Protein AF-A0A925ZAY4-F1 (afdb_monomer_lite)

Secondary structure (DSSP, 8-state):
--GGGTTTTSPPPEEEEE--SHHHHHHHHHHHHTT-EEEEE-SSBSS--HHHHGGG--PPPTT--S--HHHH---BTTGGGGG--

Sequence (85 aa):
MSDADAFDNEPARHVCVIGSGPAGMVLALELARLGSRVTLIESGVREPSDTAQRLSDAPFGADGTHAPMADAVQRRWGGTSHLWG

pLDDT: mean 87.11, std 15.33, range [41.91, 98.25]

Foldseek 3Di:
DDPPVVPPDDPAAEEEQEAQAPVSVVVQVVSVVVRHNYDYDAQAEADADPVSQCVQDDDDDPPPPDDGSVQVWGRHHNINVVVVD

Radius of gyration: 18.21 Å; chains: 1; bounding box: 39×24×58 Å

Structure (mmCIF, N/CA/C/O backbone):
data_AF-A0A925ZAY4-F1
#
_entry.id   AF-A0A925ZAY4-F1
#
loop_
_atom_site.group_PDB
_atom_site.id
_atom_site.type_symbol
_atom_site.label_atom_id
_atom_site.label_alt_id
_atom_site.label_comp_id
_atom_site.label_asym_id
_atom_site.label_entity_id
_atom_site.label_seq_id
_atom_site.pdbx_PDB_ins_code
_atom_site.Cartn_x
_atom_site.Cartn_y
_atom_site.Cartn_z
_atom_site.occupancy
_atom_site.B_iso_or_equiv
_atom_site.auth_seq_id
_atom_site.auth_comp_id
_atom_site.auth_asym_id
_atom_site.auth_atom_id
_atom_site.pdbx_PDB_model_num
ATOM 1 N N . MET A 1 1 ? -11.641 7.985 41.273 1.00 41.91 1 MET A N 1
ATOM 2 C CA . MET A 1 1 ? -11.904 7.627 39.867 1.00 41.91 1 MET A CA 1
ATOM 3 C C . MET A 1 1 ? -10.597 7.797 39.124 1.00 4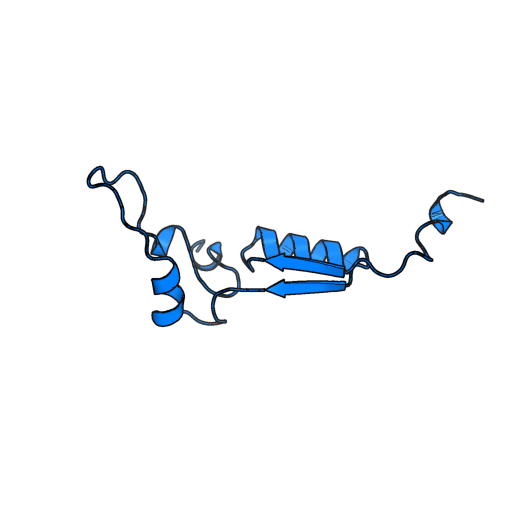1.91 1 MET A C 1
ATOM 5 O O . MET A 1 1 ? -10.039 8.881 39.216 1.00 41.91 1 MET A O 1
ATOM 9 N N . SER A 1 2 ? -10.053 6.736 38.532 1.00 45.22 2 SER A N 1
ATOM 10 C CA . SER A 1 2 ? -8.811 6.800 37.749 1.00 45.22 2 SER A CA 1
ATOM 11 C C . SER A 1 2 ? -9.097 7.272 36.325 1.00 45.22 2 SER A C 1
ATOM 13 O O . SER A 1 2 ? -10.153 6.950 35.793 1.00 45.22 2 SER A O 1
ATOM 15 N N . ASP A 1 3 ? -8.129 7.930 35.684 1.00 48.97 3 ASP A N 1
ATOM 16 C CA . ASP A 1 3 ? -8.157 8.385 34.277 1.00 48.97 3 ASP A CA 1
ATOM 17 C C . ASP A 1 3 ? -8.438 7.281 33.228 1.00 48.97 3 ASP A C 1
ATOM 19 O O . ASP A 1 3 ? -8.542 7.562 32.036 1.00 48.97 3 ASP A O 1
ATOM 23 N N . ALA A 1 4 ? -8.573 6.022 33.654 1.00 53.72 4 ALA A N 1
ATOM 24 C CA . ALA A 1 4 ? -8.888 4.873 32.811 1.00 53.72 4 ALA A CA 1
ATOM 25 C C . ALA A 1 4 ? -10.299 4.922 32.189 1.00 53.72 4 ALA A C 1
ATOM 27 O O . ALA A 1 4 ? -10.512 4.297 31.156 1.00 53.72 4 ALA A O 1
ATOM 28 N N . ASP A 1 5 ? -11.226 5.700 32.759 1.00 48.03 5 ASP A N 1
ATOM 29 C CA . ASP A 1 5 ? -12.629 5.740 32.314 1.00 48.03 5 ASP A CA 1
ATOM 30 C C . ASP A 1 5 ? -12.902 6.841 31.261 1.00 48.03 5 ASP A C 1
ATOM 32 O O . ASP A 1 5 ? -14.003 6.945 30.724 1.00 48.03 5 ASP A O 1
ATOM 36 N N . ALA A 1 6 ? -11.915 7.696 30.951 1.00 50.16 6 ALA A N 1
ATOM 37 C CA . ALA A 1 6 ? -12.108 8.889 30.115 1.00 50.16 6 ALA A CA 1
ATOM 38 C C . ALA A 1 6 ? -12.060 8.628 28.595 1.00 50.16 6 ALA A C 1
ATOM 40 O O . ALA A 1 6 ? -12.352 9.531 27.811 1.00 50.16 6 ALA A O 1
ATOM 41 N N . PHE A 1 7 ? -11.710 7.413 28.163 1.00 53.59 7 PHE A N 1
ATOM 42 C CA . PHE A 1 7 ? -11.618 7.056 26.740 1.00 53.59 7 PHE A CA 1
ATOM 43 C C . PHE A 1 7 ? -12.851 6.319 26.201 1.00 53.59 7 PHE A C 1
ATOM 45 O O . PHE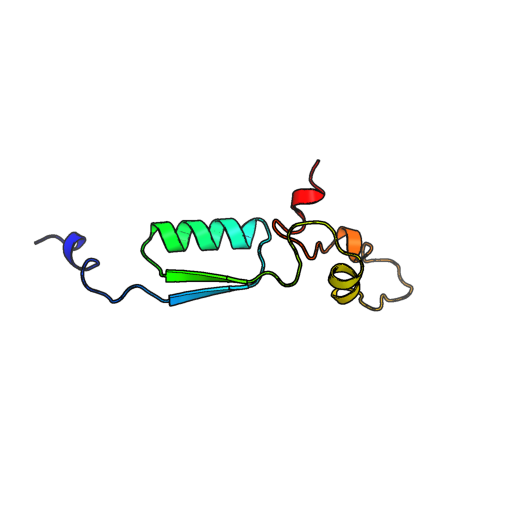 A 1 7 ? -12.976 6.162 24.989 1.00 53.59 7 PHE A O 1
ATOM 52 N N . ASP A 1 8 ? -13.780 5.917 27.070 1.00 55.78 8 ASP A N 1
ATOM 53 C CA . ASP A 1 8 ? -14.889 5.020 26.716 1.00 55.78 8 ASP A CA 1
ATOM 54 C C . ASP A 1 8 ? -16.089 5.717 26.044 1.00 55.78 8 ASP A C 1
ATOM 56 O O . ASP A 1 8 ? -17.076 5.060 25.717 1.00 55.78 8 ASP A O 1
ATOM 60 N N . ASN A 1 9 ? -16.034 7.036 25.812 1.00 54.50 9 ASN A N 1
ATOM 61 C CA . ASN A 1 9 ? -17.190 7.796 25.310 1.00 54.50 9 ASN A CA 1
ATOM 62 C C . ASN A 1 9 ? -16.886 8.819 24.199 1.00 54.50 9 ASN A C 1
ATOM 64 O O . ASN A 1 9 ? -17.734 9.652 23.878 1.00 54.50 9 ASN A O 1
ATOM 68 N N . GLU A 1 10 ? -15.699 8.767 23.591 1.00 62.59 10 GLU A N 1
ATOM 69 C CA . GLU A 1 10 ? -15.414 9.539 22.375 1.00 62.59 10 GLU A CA 1
ATOM 70 C C . GLU A 1 10 ? -15.912 8.766 21.142 1.00 62.59 10 GLU A C 1
ATOM 72 O O . GLU A 1 10 ? -15.659 7.561 21.031 1.00 62.59 10 GLU A O 1
ATOM 77 N N . PRO A 1 11 ? -16.613 9.411 20.188 1.00 66.06 11 PRO A N 1
ATOM 78 C CA . PRO A 1 11 ? -17.016 8.748 18.956 1.00 66.06 11 PRO A CA 1
ATOM 79 C C . PRO A 1 11 ? -15.788 8.153 18.254 1.00 66.06 11 PRO A C 1
ATOM 81 O O . PRO A 1 11 ? -14.749 8.807 18.135 1.00 66.06 11 PRO A O 1
ATOM 84 N N . ALA A 1 12 ? -15.917 6.907 17.783 1.00 73.50 12 ALA A N 1
ATOM 85 C CA . ALA A 1 12 ? -14.831 6.187 17.122 1.00 73.50 12 ALA A CA 1
ATOM 86 C C . ALA A 1 12 ? -14.175 7.068 16.048 1.00 73.50 12 ALA A C 1
ATOM 88 O O . ALA A 1 12 ? -14.832 7.523 15.106 1.00 73.50 12 ALA A O 1
ATOM 89 N N . ARG A 1 13 ? -12.867 7.318 16.179 1.00 86.44 13 ARG A N 1
ATOM 90 C CA . ARG A 1 13 ? -12.139 8.166 15.228 1.00 86.44 13 ARG A CA 1
ATOM 91 C C . ARG A 1 13 ? -12.164 7.508 13.853 1.00 86.44 13 ARG A C 1
ATOM 93 O O . ARG A 1 13 ? -11.777 6.352 13.703 1.00 86.44 13 ARG A O 1
ATOM 100 N N . HIS A 1 14 ? -12.612 8.245 12.843 1.00 95.69 14 HIS A N 1
ATOM 101 C CA . HIS A 1 14 ? -12.563 7.791 11.459 1.00 95.69 14 HIS A CA 1
ATOM 102 C C . HIS A 1 14 ? -11.188 8.108 10.873 1.00 95.69 14 HIS A C 1
ATOM 104 O O . HIS A 1 14 ? -10.796 9.273 10.828 1.00 95.69 14 HIS A O 1
ATOM 110 N N . VAL A 1 15 ? -10.462 7.089 10.413 1.00 97.25 15 VAL A N 1
ATOM 111 C CA . VAL A 1 15 ? -9.127 7.262 9.822 1.00 97.25 15 VAL A CA 1
ATOM 112 C C . VAL A 1 15 ? -9.082 6.648 8.429 1.00 97.25 15 VAL A C 1
ATOM 114 O O . VAL A 1 15 ? -9.512 5.517 8.226 1.00 97.25 15 VAL A O 1
ATOM 117 N N . CYS A 1 16 ? -8.539 7.388 7.464 1.00 98.00 16 CYS A N 1
ATOM 118 C CA . CYS A 1 16 ? -8.234 6.872 6.134 1.00 98.00 16 CYS A CA 1
ATOM 119 C C . CYS A 1 16 ? -6.726 6.647 6.012 1.00 98.00 16 CYS A C 1
ATOM 121 O O . CYS A 1 16 ? -5.951 7.592 6.137 1.00 98.00 16 CYS A O 1
ATOM 123 N N . VAL A 1 17 ? -6.317 5.410 5.742 1.00 98.25 17 VAL A N 1
ATOM 124 C CA . VAL A 1 17 ? -4.927 5.048 5.447 1.00 98.25 17 VAL A CA 1
ATOM 125 C C . VAL A 1 17 ? -4.805 4.827 3.942 1.00 98.25 17 VAL A C 1
ATOM 127 O O . VAL A 1 17 ? -5.562 4.049 3.362 1.00 98.25 17 VAL A O 1
ATOM 130 N N . ILE A 1 18 ? -3.870 5.529 3.303 1.00 98.06 18 ILE A N 1
ATOM 131 C CA . ILE A 1 18 ? -3.617 5.430 1.861 1.00 98.06 18 ILE A CA 1
ATOM 132 C C . ILE A 1 18 ? -2.312 4.659 1.653 1.00 98.06 18 ILE A C 1
ATOM 134 O O . ILE A 1 18 ? -1.256 5.087 2.112 1.00 98.06 18 ILE A O 1
ATOM 138 N N . GLY A 1 19 ? -2.404 3.537 0.942 1.00 97.56 19 GLY A N 1
ATOM 139 C CA . GLY A 1 19 ? -1.317 2.597 0.691 1.00 97.56 19 GLY A CA 1
ATOM 140 C C . GLY A 1 19 ? -1.418 1.357 1.577 1.00 97.56 19 GLY A C 1
ATOM 141 O O . GLY A 1 19 ? -1.369 1.447 2.802 1.00 97.56 19 GLY A O 1
ATOM 142 N N . SER A 1 20 ? -1.509 0.183 0.951 1.00 97.56 20 SER A N 1
ATOM 143 C CA . SER A 1 20 ? -1.579 -1.123 1.627 1.00 97.56 20 SER A CA 1
ATOM 144 C C . SER A 1 20 ? -0.232 -1.848 1.690 1.00 97.56 20 SER A C 1
ATOM 146 O O . SER A 1 20 ? -0.178 -3.067 1.837 1.00 97.56 20 SER A O 1
ATOM 148 N N . GLY A 1 21 ? 0.870 -1.100 1.585 1.00 97.12 21 GLY A N 1
ATOM 149 C CA . GLY A 1 21 ? 2.201 -1.619 1.881 1.00 97.12 21 GLY A CA 1
ATOM 150 C C . GLY A 1 21 ? 2.355 -2.010 3.360 1.00 97.12 21 GLY A C 1
ATOM 151 O O . GLY A 1 21 ? 1.462 -1.747 4.172 1.00 97.12 21 GLY A O 1
ATOM 152 N N . PRO A 1 22 ? 3.510 -2.569 3.754 1.00 97.19 22 PRO A N 1
ATOM 153 C CA . PRO A 1 22 ? 3.702 -3.146 5.088 1.00 97.19 22 PRO A CA 1
ATOM 154 C C . PRO A 1 22 ? 3.425 -2.157 6.222 1.00 97.19 22 PRO A C 1
ATOM 156 O O . PRO A 1 22 ? 2.688 -2.469 7.153 1.00 97.19 22 PRO A O 1
ATOM 159 N N . ALA A 1 23 ? 3.928 -0.926 6.099 1.00 97.62 23 ALA A N 1
ATOM 160 C CA . ALA A 1 23 ? 3.677 0.129 7.078 1.00 97.62 23 ALA A CA 1
ATOM 161 C C . ALA A 1 23 ? 2.193 0.534 7.148 1.00 97.62 23 ALA A C 1
ATOM 163 O O . ALA A 1 23 ? 1.648 0.687 8.238 1.00 97.62 23 ALA A O 1
ATOM 164 N N . GLY A 1 24 ? 1.527 0.679 5.997 1.00 98.19 24 GLY A N 1
ATOM 165 C CA . GLY A 1 24 ? 0.125 1.096 5.932 1.00 98.19 24 GLY A CA 1
ATOM 166 C C . GLY A 1 24 ? -0.824 0.050 6.513 1.00 98.19 24 GLY A C 1
ATOM 167 O O . GLY A 1 24 ? -1.724 0.391 7.278 1.00 98.19 24 GLY A O 1
ATOM 168 N N . MET A 1 25 ? -0.583 -1.232 6.230 1.00 97.56 25 MET A N 1
ATOM 169 C CA . MET A 1 25 ? -1.360 -2.324 6.817 1.00 97.56 25 MET A CA 1
ATOM 170 C C . MET A 1 25 ? -1.176 -2.419 8.332 1.00 97.56 25 MET A C 1
ATOM 172 O O . MET A 1 25 ? -2.172 -2.525 9.044 1.00 97.56 25 MET A O 1
ATOM 176 N N . VAL A 1 26 ? 0.065 -2.349 8.830 1.00 98.19 26 VAL A N 1
ATOM 177 C CA . VAL A 1 26 ? 0.331 -2.361 10.278 1.00 98.19 26 VAL A CA 1
ATOM 178 C C . VAL A 1 26 ? -0.369 -1.183 10.951 1.00 98.19 26 VAL A C 1
ATOM 180 O O . VAL A 1 26 ? -1.119 -1.385 11.900 1.00 98.19 26 VAL A O 1
ATOM 183 N N . LEU A 1 27 ? -0.220 0.032 10.416 1.00 98.25 27 LEU A N 1
ATOM 184 C CA . LEU A 1 27 ? -0.881 1.217 10.962 1.00 98.25 27 LEU A CA 1
ATOM 185 C C . LEU A 1 27 ? -2.410 1.071 10.976 1.00 98.25 27 LEU A C 1
ATOM 187 O O . LEU A 1 27 ? -3.046 1.372 11.983 1.00 98.25 27 LEU A O 1
ATOM 191 N N . ALA A 1 28 ? -3.004 0.601 9.876 1.00 98.25 28 ALA A N 1
ATOM 192 C CA . ALA A 1 28 ? -4.447 0.419 9.778 1.00 98.25 28 ALA A CA 1
ATOM 193 C C . ALA A 1 28 ? -4.973 -0.599 10.802 1.00 98.25 28 ALA A C 1
ATOM 195 O O . ALA A 1 28 ? -6.004 -0.359 11.432 1.00 98.25 28 ALA A O 1
ATOM 196 N N . LEU A 1 29 ? -4.255 -1.710 10.990 1.00 98.06 29 LEU A N 1
ATOM 197 C CA . LEU A 1 29 ? -4.608 -2.738 11.967 1.00 98.06 29 LEU A CA 1
ATOM 198 C C . LEU A 1 29 ? -4.480 -2.221 13.401 1.00 98.06 29 LEU A C 1
ATOM 200 O O . LEU A 1 29 ? -5.406 -2.407 14.187 1.00 98.06 29 LEU A O 1
ATOM 204 N N . GLU A 1 30 ? -3.389 -1.534 13.740 1.00 98.00 30 GLU A N 1
ATOM 205 C CA . GLU A 1 30 ? -3.192 -1.001 15.093 1.00 98.00 30 GLU A CA 1
ATOM 206 C C . GLU A 1 30 ? -4.215 0.088 15.437 1.00 98.00 30 GLU A C 1
ATOM 208 O O . GLU A 1 30 ? -4.807 0.064 16.514 1.00 98.00 30 GLU A O 1
ATOM 213 N N . LEU A 1 31 ? -4.529 0.991 14.504 1.00 96.38 31 LEU A N 1
ATOM 214 C CA . LEU A 1 31 ? -5.586 1.988 14.707 1.00 96.38 31 LEU A CA 1
ATOM 215 C C . LEU A 1 31 ? -6.962 1.342 14.908 1.00 96.38 31 LEU A C 1
ATOM 217 O O . LEU A 1 31 ? -7.730 1.792 15.761 1.00 96.38 31 LEU A O 1
ATOM 221 N N . ALA A 1 32 ? -7.269 0.277 14.161 1.00 96.12 32 ALA A N 1
ATOM 222 C CA . ALA A 1 32 ? -8.504 -0.478 14.344 1.00 96.12 32 ALA A CA 1
ATOM 223 C C . ALA A 1 32 ? -8.549 -1.183 15.713 1.00 96.12 32 ALA A C 1
ATOM 225 O O . ALA A 1 32 ? -9.585 -1.158 16.376 1.00 96.12 32 ALA A O 1
ATOM 226 N N . ARG A 1 33 ? -7.426 -1.753 16.180 1.00 96.25 33 ARG A N 1
ATOM 227 C CA . ARG A 1 33 ? -7.300 -2.358 17.523 1.00 96.25 33 ARG A CA 1
ATOM 228 C C . ARG A 1 33 ? -7.492 -1.340 18.648 1.00 96.25 33 ARG A C 1
ATOM 230 O O . ARG A 1 33 ? -8.010 -1.700 19.697 1.00 96.25 33 ARG A O 1
ATOM 237 N N . LEU A 1 34 ? -7.113 -0.085 18.414 1.00 94.00 34 LEU A N 1
ATOM 238 C CA . LEU A 1 34 ? -7.314 1.041 19.332 1.00 94.00 34 LEU A CA 1
ATOM 239 C C . LEU A 1 34 ? -8.715 1.680 19.221 1.00 94.00 34 LEU A C 1
ATOM 241 O O . LEU A 1 34 ? -8.945 2.746 19.785 1.00 94.00 34 LEU A O 1
ATOM 245 N N . GLY A 1 35 ? -9.650 1.064 18.489 1.00 92.38 35 GLY A N 1
ATOM 246 C CA . GLY A 1 35 ? -11.048 1.502 18.416 1.00 92.38 35 GLY A CA 1
ATOM 247 C C . GLY A 1 35 ? -11.366 2.517 17.313 1.00 92.38 35 GLY A C 1
ATOM 248 O O . GLY A 1 35 ? -12.484 3.028 17.256 1.00 92.38 35 GLY A O 1
ATOM 249 N N . SER A 1 36 ? -10.428 2.814 16.406 1.00 95.38 36 SER A N 1
ATOM 250 C CA . SER A 1 36 ? -10.710 3.676 15.248 1.00 95.38 36 SER A CA 1
ATOM 251 C C . SER A 1 36 ? -11.479 2.923 14.158 1.00 95.38 36 SER A C 1
ATOM 253 O O . SER A 1 36 ? -11.216 1.754 13.876 1.00 95.38 36 SER A O 1
ATOM 255 N N . ARG A 1 37 ? -12.383 3.612 13.453 1.00 96.50 37 ARG A N 1
ATOM 256 C CA . ARG A 1 37 ? -12.978 3.104 12.212 1.00 96.50 37 ARG A CA 1
ATOM 257 C C . ARG A 1 37 ? -12.054 3.431 11.046 1.00 96.50 37 ARG A C 1
ATOM 259 O O . ARG A 1 37 ? -11.995 4.576 10.598 1.00 96.50 37 ARG A O 1
ATOM 266 N N . VAL A 1 38 ? -11.350 2.420 10.550 1.00 97.88 38 VAL A N 1
ATOM 267 C CA . VAL A 1 38 ? -10.310 2.603 9.533 1.00 97.88 38 VAL A CA 1
ATOM 268 C C . VAL A 1 38 ? -10.802 2.221 8.138 1.00 97.88 38 VAL A C 1
ATOM 270 O O . VAL A 1 38 ? -11.349 1.139 7.935 1.00 97.88 38 VAL A O 1
ATOM 273 N N . THR A 1 39 ? -10.554 3.095 7.165 1.00 98.25 39 THR A N 1
ATOM 274 C CA . THR A 1 39 ? -10.649 2.799 5.731 1.00 98.25 39 THR A CA 1
ATOM 275 C C . THR A 1 39 ? -9.234 2.692 5.174 1.00 98.25 39 THR A C 1
ATOM 277 O O . THR A 1 39 ? -8.488 3.667 5.214 1.00 98.25 39 THR A O 1
ATOM 280 N N . LEU A 1 40 ? -8.857 1.526 4.650 1.00 98.06 40 LEU A N 1
ATOM 281 C CA . LEU A 1 40 ? -7.581 1.318 3.962 1.00 98.06 40 LEU A CA 1
ATOM 282 C C . LEU A 1 40 ? -7.807 1.348 2.448 1.00 98.06 40 LEU A C 1
ATOM 284 O O . LEU A 1 40 ? -8.657 0.616 1.942 1.00 98.06 40 LEU A O 1
ATOM 288 N N . ILE A 1 41 ? -7.046 2.175 1.734 1.00 97.94 41 ILE A N 1
ATOM 289 C CA . ILE A 1 41 ? -7.151 2.336 0.280 1.00 97.94 41 ILE A CA 1
ATOM 290 C C . ILE A 1 41 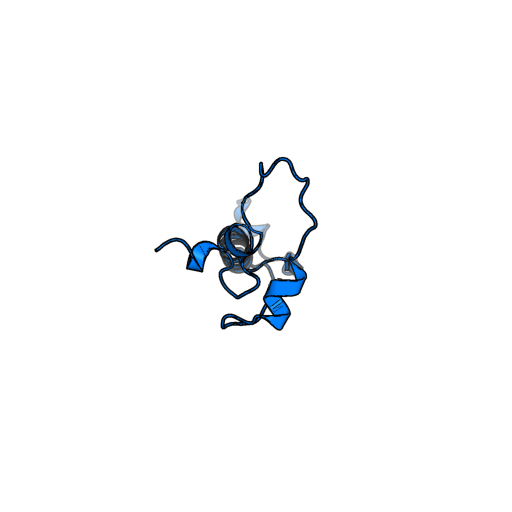? -5.844 1.901 -0.374 1.00 97.94 41 ILE A C 1
ATOM 292 O O . ILE A 1 41 ? -4.773 2.383 -0.013 1.00 97.94 41 ILE A O 1
ATOM 296 N N . GLU A 1 42 ? -5.947 1.030 -1.374 1.00 97.69 42 GLU A N 1
ATOM 297 C CA . GLU A 1 42 ? -4.845 0.638 -2.248 1.00 97.69 42 GLU A CA 1
ATOM 298 C C . GLU A 1 42 ? -5.132 1.098 -3.676 1.00 97.69 42 GLU A C 1
ATOM 300 O O . GLU A 1 42 ? -6.256 1.022 -4.164 1.00 97.69 42 GLU A O 1
ATOM 305 N N . SER A 1 43 ? -4.090 1.590 -4.333 1.00 96.56 43 SER A N 1
ATOM 306 C CA . SER A 1 43 ? -4.098 2.082 -5.705 1.00 96.56 43 SER A CA 1
ATOM 307 C C . SER A 1 43 ? -4.032 0.968 -6.763 1.00 96.56 43 SER A C 1
ATOM 309 O O . SER A 1 43 ? -4.279 1.210 -7.947 1.00 96.56 43 SER A O 1
ATOM 311 N N . GLY A 1 44 ? -3.654 -0.231 -6.325 1.00 96.00 44 GLY A N 1
ATOM 312 C CA . GLY A 1 44 ? -3.592 -1.467 -7.084 1.00 96.00 44 GLY A CA 1
ATOM 313 C C . GLY A 1 44 ? -4.713 -2.463 -6.798 1.00 96.00 44 GLY A C 1
ATOM 314 O O . GLY A 1 44 ? -5.698 -2.182 -6.118 1.00 9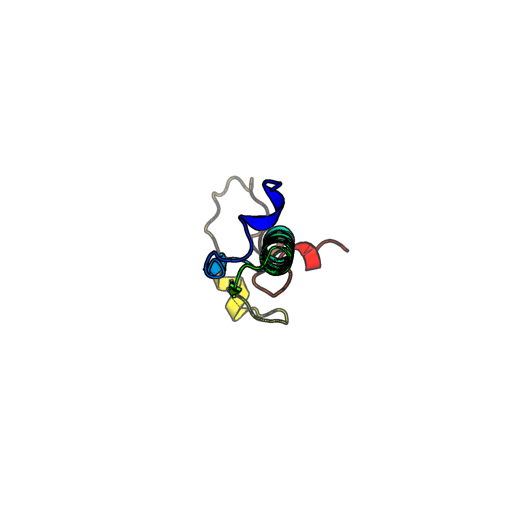6.00 44 GLY A O 1
ATOM 315 N N . VAL A 1 45 ? -4.529 -3.673 -7.319 1.00 95.19 45 VAL A N 1
ATOM 316 C CA . VAL A 1 45 ? -5.432 -4.821 -7.133 1.00 95.19 45 VAL A CA 1
ATOM 317 C C . VAL A 1 45 ? -4.760 -5.905 -6.279 1.00 95.19 45 VAL A C 1
ATOM 319 O O . VAL A 1 45 ? -3.653 -5.712 -5.785 1.00 95.19 45 VAL A O 1
ATOM 322 N N . ARG A 1 46 ? -5.443 -7.018 -5.986 1.00 93.31 46 ARG A N 1
ATOM 323 C CA . ARG A 1 46 ? -4.875 -8.082 -5.130 1.00 93.31 46 ARG A CA 1
ATOM 324 C C . ARG A 1 46 ? -3.682 -8.781 -5.781 1.00 93.31 46 ARG A C 1
ATOM 326 O O . ARG A 1 46 ? -2.646 -8.923 -5.143 1.00 93.31 46 ARG A O 1
ATOM 333 N N . GLU A 1 47 ? -3.844 -9.165 -7.041 1.00 93.50 47 GLU A N 1
ATOM 334 C CA . GLU A 1 47 ? -2.816 -9.830 -7.843 1.00 93.50 47 GLU A CA 1
ATOM 335 C C . GLU A 1 47 ? -2.007 -8.822 -8.671 1.00 93.50 47 GLU A C 1
ATOM 337 O O . GLU A 1 47 ? -2.474 -7.700 -8.874 1.00 93.50 47 GLU A O 1
ATOM 342 N N . PRO A 1 48 ? -0.811 -9.177 -9.176 1.00 93.25 48 PRO A N 1
ATOM 343 C CA . PRO A 1 48 ? -0.069 -8.322 -10.099 1.00 93.25 48 PRO A CA 1
ATOM 344 C C . PRO A 1 48 ? -0.924 -7.884 -11.297 1.00 93.25 48 PRO A C 1
ATOM 346 O O . PRO A 1 48 ? -1.659 -8.680 -11.882 1.00 93.25 48 PRO A O 1
ATOM 349 N N . SER A 1 49 ? -0.823 -6.610 -11.675 1.00 96.12 49 SER A N 1
ATOM 350 C CA . SER A 1 49 ? -1.531 -6.052 -12.827 1.00 96.12 49 SER A CA 1
ATOM 351 C C . SER A 1 49 ? -0.656 -5.034 -13.537 1.00 96.12 49 SER A C 1
ATOM 353 O O . SER A 1 49 ? -0.349 -3.985 -12.972 1.00 96.12 49 SER A O 1
ATOM 355 N N . ASP A 1 50 ? -0.325 -5.302 -14.797 1.00 95.50 50 ASP A N 1
ATOM 356 C CA . ASP A 1 50 ? 0.485 -4.398 -15.620 1.00 95.50 50 ASP A CA 1
ATOM 357 C C . ASP A 1 50 ? -0.180 -3.028 -15.772 1.00 95.50 50 ASP A C 1
ATOM 359 O O . ASP A 1 50 ? 0.467 -1.989 -15.654 1.00 95.50 50 ASP A O 1
ATOM 363 N N . THR A 1 51 ? -1.500 -3.007 -15.984 1.00 96.56 51 THR A N 1
ATOM 364 C CA . THR A 1 51 ? -2.266 -1.760 -16.093 1.00 96.56 51 THR A CA 1
ATOM 365 C C . THR A 1 51 ? -2.166 -0.931 -14.818 1.00 96.56 51 THR A C 1
ATOM 367 O O . THR A 1 51 ? -1.934 0.273 -14.903 1.00 96.56 51 THR A O 1
ATOM 370 N N . ALA A 1 52 ? -2.312 -1.558 -13.645 1.00 95.44 52 ALA A N 1
ATOM 371 C CA . ALA A 1 52 ? -2.179 -0.853 -12.377 1.00 95.44 52 ALA A CA 1
ATOM 372 C C . ALA A 1 52 ? -0.732 -0.411 -12.134 1.00 95.44 52 ALA A C 1
ATOM 374 O O . ALA A 1 52 ? -0.519 0.725 -11.721 1.00 95.44 52 ALA A O 1
ATOM 375 N N . GLN A 1 53 ? 0.247 -1.274 -12.414 1.00 95.56 53 GLN A N 1
ATOM 376 C CA . GLN A 1 53 ? 1.665 -1.031 -12.158 1.00 95.56 53 GLN A CA 1
ATOM 377 C C . GLN A 1 53 ? 2.211 0.133 -12.987 1.00 95.56 53 GLN A C 1
ATOM 379 O O . GLN A 1 53 ? 2.901 0.987 -12.437 1.00 95.56 53 GLN A O 1
ATOM 384 N N . ARG A 1 54 ? 1.832 0.243 -14.264 1.00 94.56 54 ARG A N 1
ATOM 385 C CA . ARG A 1 54 ? 2.246 1.347 -15.149 1.00 94.56 54 ARG A CA 1
ATOM 386 C C . ARG A 1 54 ? 1.853 2.740 -14.658 1.00 94.56 54 ARG A C 1
ATOM 388 O O . ARG A 1 54 ? 2.446 3.732 -15.058 1.00 94.56 54 ARG A O 1
ATOM 395 N N . LEU A 1 55 ? 0.876 2.853 -13.756 1.00 94.06 55 LEU A N 1
ATOM 396 C CA . LEU A 1 55 ? 0.550 4.135 -13.118 1.00 94.06 55 LEU A CA 1
ATOM 397 C C . LEU A 1 55 ? 1.651 4.625 -12.159 1.00 94.06 55 LEU A C 1
ATOM 399 O O . LEU A 1 55 ? 1.569 5.751 -11.679 1.00 94.06 55 LEU A O 1
ATOM 403 N N . SER A 1 56 ? 2.642 3.785 -11.842 1.00 92.75 56 SER A N 1
ATOM 404 C CA . SER A 1 56 ? 3.855 4.189 -11.122 1.00 92.75 56 SER A CA 1
ATOM 405 C C . SER A 1 56 ? 4.990 4.633 -12.041 1.00 92.75 56 SER A C 1
ATOM 407 O O . SER A 1 56 ? 6.007 5.074 -11.515 1.00 92.75 56 SER A O 1
ATOM 409 N N . ASP A 1 57 ? 4.846 4.529 -13.368 1.00 90.06 57 ASP A N 1
ATOM 410 C CA . ASP A 1 57 ? 5.904 4.900 -14.306 1.00 90.06 57 ASP A CA 1
ATOM 411 C C . ASP A 1 57 ? 6.307 6.365 -14.089 1.00 90.06 57 ASP A C 1
ATOM 413 O O . ASP A 1 57 ? 5.475 7.276 -14.107 1.00 90.06 57 ASP A O 1
ATOM 417 N N . ALA A 1 58 ? 7.604 6.586 -13.893 1.00 85.31 58 ALA A N 1
ATOM 418 C CA . ALA A 1 58 ? 8.184 7.903 -13.697 1.00 85.31 58 ALA A CA 1
ATOM 419 C C . ALA A 1 58 ? 9.359 8.082 -14.668 1.00 85.31 58 ALA A C 1
ATOM 421 O O . ALA A 1 58 ? 10.140 7.145 -14.859 1.00 85.31 58 ALA A O 1
ATOM 422 N N . PRO A 1 59 ? 9.501 9.258 -15.306 1.00 78.06 59 PRO A N 1
ATOM 423 C CA . PRO A 1 59 ? 10.663 9.538 -16.133 1.00 78.06 59 PRO A CA 1
ATOM 424 C C . PRO A 1 59 ? 11.909 9.621 -15.247 1.00 78.06 59 PRO A C 1
ATOM 426 O O . PRO A 1 59 ? 11.937 10.372 -14.273 1.00 78.06 59 PRO A O 1
ATOM 429 N N . PHE A 1 60 ? 12.947 8.872 -15.608 1.00 73.94 60 PHE A N 1
ATOM 430 C CA . PHE A 1 60 ? 14.247 8.947 -14.950 1.00 73.94 60 PHE A CA 1
ATOM 431 C C . PHE A 1 60 ? 15.207 9.833 -15.741 1.00 73.94 60 PHE A C 1
ATOM 433 O O . PHE A 1 60 ? 15.171 9.868 -16.975 1.00 73.94 60 PHE A O 1
ATOM 440 N N . GLY A 1 61 ? 16.080 10.539 -15.020 1.00 67.25 61 GLY A N 1
ATOM 441 C CA . GLY A 1 61 ? 17.265 11.149 -15.608 1.00 67.25 61 GLY A CA 1
ATOM 442 C C . GLY A 1 61 ? 18.185 10.071 -16.185 1.00 67.25 61 GLY A C 1
ATOM 443 O O . GLY A 1 61 ? 18.208 8.930 -15.724 1.00 67.25 61 GLY A O 1
ATOM 444 N N . ALA A 1 62 ? 18.950 10.422 -17.218 1.00 64.12 62 ALA A N 1
ATOM 445 C CA . ALA A 1 62 ? 19.897 9.507 -17.864 1.00 64.12 62 ALA A CA 1
ATOM 446 C C . ALA A 1 62 ? 21.063 9.068 -16.948 1.00 64.12 62 ALA A C 1
ATOM 448 O O . ALA A 1 62 ? 21.922 8.301 -17.372 1.00 64.12 62 ALA A O 1
ATOM 449 N N . ASP A 1 63 ? 21.113 9.565 -15.712 1.00 76.88 63 ASP A N 1
ATOM 450 C CA . ASP A 1 63 ? 22.141 9.294 -14.712 1.00 76.88 63 ASP A CA 1
AT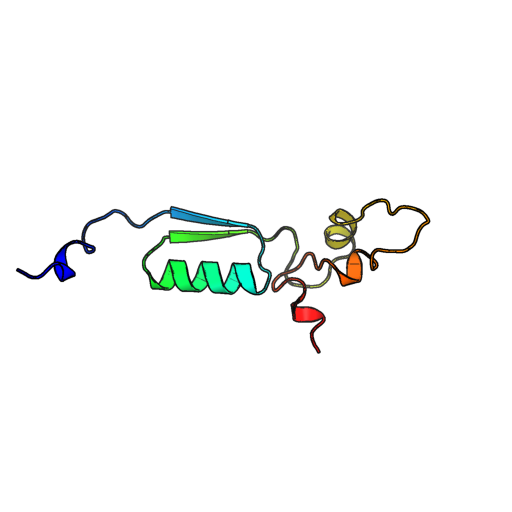OM 451 C C . ASP A 1 63 ? 21.984 7.925 -14.029 1.00 76.88 63 ASP A C 1
ATOM 453 O O . ASP A 1 63 ? 22.920 7.472 -13.375 1.00 76.88 63 ASP A O 1
ATOM 457 N N . GLY A 1 64 ? 20.843 7.242 -14.204 1.00 71.00 64 GLY A N 1
ATOM 458 C CA . GLY A 1 64 ? 20.666 5.844 -13.786 1.00 71.00 64 GLY A CA 1
ATOM 459 C C . GLY A 1 64 ? 20.764 5.618 -12.274 1.00 71.00 64 GLY A C 1
ATOM 460 O O .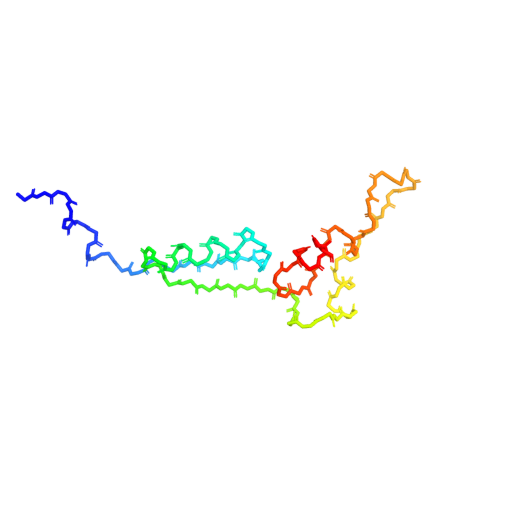 GLY A 1 64 ? 21.039 4.506 -11.830 1.00 71.00 64 GLY A O 1
ATOM 461 N N . THR A 1 65 ? 20.564 6.667 -11.474 1.00 81.31 65 THR A N 1
ATOM 462 C CA . THR A 1 65 ? 20.743 6.643 -10.015 1.00 81.31 65 THR A CA 1
ATOM 463 C C . THR A 1 65 ? 19.569 6.013 -9.262 1.00 81.31 65 THR A C 1
ATOM 465 O O . THR A 1 65 ? 19.705 5.678 -8.086 1.00 81.31 65 THR A O 1
ATOM 468 N N . HIS A 1 66 ? 18.425 5.820 -9.924 1.00 83.44 66 HIS A N 1
ATOM 469 C CA . HIS A 1 66 ? 17.216 5.257 -9.330 1.00 83.44 66 HIS A CA 1
ATOM 470 C C . HIS A 1 66 ? 16.903 3.871 -9.909 1.00 83.44 66 HIS A C 1
ATOM 472 O O . HIS A 1 66 ? 16.988 3.656 -11.118 1.00 83.44 66 HIS A O 1
ATOM 478 N N . ALA A 1 67 ? 16.503 2.934 -9.044 1.00 84.94 67 ALA A N 1
ATOM 479 C CA . ALA A 1 67 ? 16.049 1.608 -9.457 1.00 84.94 67 ALA A CA 1
ATOM 480 C C . ALA A 1 67 ? 14.787 1.693 -10.345 1.00 84.94 67 ALA A C 1
ATOM 482 O O . ALA A 1 67 ? 14.025 2.658 -10.238 1.00 84.94 67 ALA A O 1
ATOM 483 N N . PRO A 1 68 ? 14.505 0.699 -11.201 1.00 87.31 68 PRO A N 1
ATOM 484 C CA . PRO A 1 68 ? 13.244 0.648 -11.936 1.00 87.31 68 PRO A CA 1
ATOM 485 C C . PRO A 1 68 ? 12.030 0.819 -11.006 1.00 87.31 68 PRO A C 1
ATOM 487 O O . PRO A 1 68 ? 12.001 0.273 -9.902 1.00 87.31 68 PRO A O 1
ATOM 490 N N . MET A 1 69 ? 10.992 1.546 -11.446 1.00 90.06 69 MET A N 1
ATOM 491 C CA . MET A 1 69 ? 9.793 1.766 -10.614 1.00 90.06 69 MET A CA 1
ATOM 492 C C . MET A 1 69 ? 9.119 0.459 -10.194 1.00 90.06 69 MET A C 1
ATOM 494 O O . MET A 1 69 ? 8.557 0.399 -9.107 1.00 90.06 69 MET A O 1
ATOM 498 N N . ALA A 1 70 ? 9.212 -0.593 -11.011 1.00 89.25 70 ALA A N 1
ATOM 499 C CA . ALA A 1 70 ? 8.704 -1.919 -10.670 1.00 89.25 70 ALA A CA 1
ATOM 500 C C . ALA A 1 70 ? 9.398 -2.539 -9.442 1.00 89.25 70 ALA A C 1
ATOM 502 O O . ALA A 1 70 ? 8.772 -3.307 -8.716 1.00 89.25 70 ALA A O 1
ATOM 503 N N . ASP A 1 71 ? 10.647 -2.166 -9.168 1.00 90.06 71 ASP A N 1
ATOM 504 C CA . ASP A 1 71 ? 11.417 -2.680 -8.031 1.00 90.06 71 ASP A CA 1
ATOM 505 C C . ASP A 1 71 ? 11.237 -1.798 -6.785 1.00 90.06 71 ASP A C 1
ATOM 507 O O . ASP A 1 71 ? 11.351 -2.261 -5.651 1.00 90.06 71 ASP A O 1
ATOM 511 N N . ALA A 1 72 ? 10.918 -0.517 -6.988 1.00 89.88 72 ALA A N 1
ATOM 512 C CA . ALA A 1 72 ? 10.712 0.457 -5.918 1.00 89.88 72 ALA A CA 1
ATOM 513 C C . ALA A 1 72 ? 9.248 0.561 -5.454 1.00 89.88 72 ALA A C 1
ATOM 515 O O . ALA A 1 72 ? 8.975 0.936 -4.313 1.00 89.88 72 ALA A O 1
ATOM 516 N N . VAL A 1 73 ? 8.293 0.249 -6.332 1.00 93.25 73 VAL A N 1
ATOM 517 C CA . VAL A 1 73 ? 6.854 0.405 -6.107 1.00 93.25 73 VAL A CA 1
ATOM 518 C C . VAL A 1 73 ? 6.131 -0.831 -6.615 1.00 93.25 73 VAL A C 1
ATOM 520 O O . VAL A 1 73 ? 6.302 -1.251 -7.752 1.00 93.25 73 VAL A O 1
ATOM 523 N N . GLN A 1 74 ? 5.243 -1.378 -5.794 1.00 96.31 74 GLN A N 1
ATOM 524 C CA . GLN A 1 74 ? 4.338 -2.453 -6.188 1.00 96.31 74 GLN A CA 1
ATOM 525 C C . GLN A 1 74 ? 2.911 -1.978 -5.951 1.00 96.31 74 GLN A C 1
ATOM 527 O O . GLN A 1 74 ? 2.496 -1.781 -4.809 1.00 96.31 74 GLN A O 1
ATOM 532 N N . ARG A 1 75 ? 2.160 -1.763 -7.034 1.00 96.88 75 ARG A N 1
ATOM 533 C CA . ARG A 1 75 ? 0.763 -1.310 -6.974 1.00 96.88 75 ARG A CA 1
ATOM 534 C C . ARG A 1 75 ? -0.154 -2.515 -6.851 1.00 96.88 75 ARG A C 1
ATOM 536 O O . ARG A 1 75 ? -0.837 -2.905 -7.798 1.00 96.88 75 ARG A O 1
ATOM 543 N N . ARG A 1 76 ? -0.127 -3.124 -5.669 1.00 96.56 76 ARG A N 1
ATOM 544 C CA . ARG A 1 76 ? -0.955 -4.266 -5.275 1.00 96.56 76 ARG A CA 1
ATOM 545 C C . ARG A 1 76 ? -1.098 -4.321 -3.761 1.00 96.56 76 ARG A C 1
ATOM 547 O O . ARG A 1 76 ? -0.344 -3.662 -3.047 1.00 96.56 76 ARG A O 1
ATOM 554 N N . TRP A 1 77 ? -2.035 -5.130 -3.274 1.00 95.62 77 TRP A N 1
ATOM 555 C CA . TRP A 1 77 ? -2.158 -5.404 -1.837 1.00 95.62 77 TRP A CA 1
ATOM 556 C C . TRP A 1 77 ? -0.814 -5.852 -1.254 1.00 95.62 77 TRP A C 1
ATOM 558 O O . TRP A 1 77 ? -0.075 -6.558 -1.926 1.00 95.62 77 TRP A O 1
ATOM 568 N N . GLY A 1 78 ? -0.448 -5.415 -0.049 1.00 95.75 78 GLY A N 1
ATOM 569 C CA . GLY A 1 78 ? 0.862 -5.710 0.554 1.00 95.75 78 GLY A CA 1
ATOM 570 C C . GLY A 1 78 ? 2.025 -4.892 -0.025 1.00 95.75 78 GLY A C 1
ATOM 571 O O . GLY A 1 78 ? 3.094 -4.821 0.578 1.00 95.75 78 GLY A O 1
ATOM 572 N N . GLY A 1 79 ? 1.838 -4.216 -1.160 1.00 96.25 79 GLY A N 1
ATOM 573 C CA . GLY A 1 79 ? 2.862 -3.388 -1.780 1.00 96.25 79 GLY A CA 1
ATOM 574 C C . GLY A 1 79 ? 4.163 -4.154 -2.024 1.00 96.25 79 GLY A C 1
ATOM 575 O O . GLY A 1 79 ? 4.160 -5.283 -2.525 1.00 96.25 79 GLY A O 1
ATOM 576 N N . THR A 1 80 ? 5.289 -3.529 -1.677 1.00 95.56 80 THR A N 1
ATOM 577 C CA . THR A 1 80 ? 6.634 -4.044 -1.966 1.00 95.56 80 THR A CA 1
ATOM 578 C C . THR A 1 80 ? 7.033 -5.262 -1.139 1.00 95.56 80 THR A C 1
ATOM 580 O O . THR A 1 80 ? 8.024 -5.893 -1.493 1.00 95.56 80 THR A O 1
ATOM 583 N N . SER A 1 81 ? 6.267 -5.680 -0.116 1.00 95.50 81 SER A N 1
ATOM 584 C CA . SER A 1 81 ? 6.597 -6.914 0.624 1.00 95.50 81 SER A CA 1
ATOM 585 C C . SER A 1 81 ? 6.553 -8.172 -0.226 1.00 95.50 81 SER A C 1
ATOM 587 O O . SER A 1 81 ? 7.125 -9.188 0.144 1.00 95.50 81 SER A O 1
ATOM 589 N N . HIS A 1 82 ? 5.897 -8.108 -1.379 1.00 93.62 82 HIS A N 1
ATOM 590 C CA . HIS A 1 82 ? 5.910 -9.178 -2.360 1.00 93.62 82 HIS A CA 1
ATOM 591 C C . HIS A 1 82 ? 7.253 -9.383 -3.069 1.00 93.62 82 HIS A C 1
ATOM 593 O O . HIS A 1 82 ? 7.397 -10.372 -3.778 1.00 93.62 82 HIS A O 1
ATOM 599 N N . LEU A 1 83 ? 8.203 -8.461 -2.898 1.00 92.12 83 LEU A N 1
ATOM 600 C CA . LEU A 1 83 ? 9.565 -8.552 -3.429 1.00 92.12 83 LEU A CA 1
ATOM 601 C C . LEU A 1 83 ? 10.580 -8.994 -2.362 1.00 92.12 83 LEU A C 1
ATOM 603 O O . LEU A 1 83 ? 11.771 -9.055 -2.642 1.00 92.12 83 LEU A O 1
ATOM 607 N N . TRP A 1 84 ? 10.144 -9.229 -1.119 1.00 90.12 84 TRP A N 1
ATOM 608 C CA . TRP A 1 84 ? 11.042 -9.463 0.020 1.00 90.12 84 TRP A CA 1
ATOM 609 C C . TRP A 1 84 ? 11.465 -10.936 0.192 1.00 90.12 84 TRP A C 1
ATOM 611 O O . TRP A 1 84 ? 12.088 -11.262 1.203 1.00 90.12 84 TRP A O 1
ATOM 621 N N . GLY A 1 85 ? 11.140 -11.813 -0.767 1.00 77.88 85 GLY A N 1
ATOM 622 C CA . GLY A 1 85 ? 11.493 -13.237 -0.769 1.00 77.88 85 GLY A CA 1
ATOM 623 C C . GLY A 1 85 ? 11.586 -13.811 -2.172 1.00 77.88 85 GLY A C 1
ATOM 624 O O . GLY A 1 85 ? 10.600 -13.647 -2.922 1.00 77.88 85 GLY A O 1
#